Protein AF-A0AB39YEM2-F1 (afdb_monomer_lite)

Organism: NCBI:txid3238629

Radius of gyration: 15.79 Å; chains: 1; bounding box: 44×35×26 Å

Structure (mmCIF, N/CA/C/O backbone):
data_AF-A0AB39YEM2-F1
#
_entry.id   AF-A0AB39YEM2-F1
#
loop_
_atom_site.group_PDB
_atom_site.id
_atom_site.type_symbol
_atom_site.label_atom_id
_atom_site.label_alt_id
_atom_site.label_comp_id
_atom_site.label_asym_id
_atom_site.label_entity_id
_atom_site.label_seq_id
_atom_site.pdbx_PDB_ins_code
_atom_site.Cartn_x
_atom_site.Cartn_y
_atom_site.Cartn_z
_atom_site.occupancy
_atom_site.B_iso_or_equiv
_atom_site.auth_seq_id
_atom_site.auth_comp_id
_atom_site.auth_asym_id
_atom_site.auth_atom_id
_atom_site.pdbx_PDB_model_num
ATOM 1 N N . MET A 1 1 ? 29.530 -26.452 18.016 1.00 43.97 1 MET A N 1
ATOM 2 C CA . MET A 1 1 ? 29.189 -26.091 16.620 1.00 43.97 1 MET A CA 1
ATOM 3 C C . MET A 1 1 ? 27.815 -26.673 16.337 1.00 43.97 1 MET A C 1
ATOM 5 O O . MET A 1 1 ? 27.675 -27.866 16.525 1.00 43.97 1 MET A O 1
ATOM 9 N N . SER A 1 2 ? 26.746 -25.988 15.957 1.00 52.97 2 SER A N 1
ATOM 10 C CA . SER A 1 2 ? 26.430 -24.573 15.779 1.00 52.97 2 SER A CA 1
ATOM 11 C C . SER A 1 2 ? 24.898 -24.525 15.792 1.00 52.97 2 SER A C 1
ATOM 13 O O . SER A 1 2 ? 24.261 -25.150 14.945 1.00 52.97 2 SER A O 1
ATOM 15 N N . GLU A 1 3 ? 24.304 -23.852 16.771 1.00 53.81 3 GLU A N 1
ATOM 16 C CA . GLU A 1 3 ? 22.856 -23.670 16.877 1.00 53.81 3 GLU A CA 1
ATOM 17 C C . GLU A 1 3 ? 22.408 -22.683 15.793 1.00 53.81 3 GLU A C 1
ATOM 19 O O . GLU A 1 3 ? 22.580 -21.471 15.915 1.00 53.81 3 GLU A O 1
ATOM 24 N N . GLN A 1 4 ? 21.879 -23.196 14.680 1.00 59.69 4 GLN A N 1
ATOM 25 C CA . GLN A 1 4 ? 21.285 -22.365 13.635 1.00 59.69 4 GLN A CA 1
ATOM 26 C C . GLN A 1 4 ? 19.916 -21.881 14.114 1.00 59.69 4 GLN A C 1
ATOM 28 O O . GLN A 1 4 ? 18.878 -22.474 13.826 1.00 59.69 4 GLN A O 1
ATOM 33 N N . THR A 1 5 ? 19.930 -20.795 14.885 1.00 58.28 5 THR A N 1
ATOM 34 C CA . THR A 1 5 ? 18.732 -20.020 15.189 1.00 58.28 5 THR A CA 1
ATOM 35 C C . THR A 1 5 ? 18.191 -19.460 13.873 1.00 58.28 5 THR A C 1
ATOM 37 O O . THR A 1 5 ? 18.768 -18.566 13.253 1.00 58.28 5 THR A O 1
ATOM 40 N N . ILE A 1 6 ? 17.110 -20.058 13.376 1.00 63.38 6 ILE A N 1
ATOM 41 C CA . ILE A 1 6 ? 16.367 -19.544 12.228 1.00 63.38 6 ILE A CA 1
ATOM 42 C C . ILE A 1 6 ? 15.736 -18.234 12.692 1.00 63.38 6 ILE A C 1
ATOM 44 O O . ILE A 1 6 ? 14.683 -18.208 13.332 1.00 63.38 6 ILE A O 1
ATOM 48 N N . ALA A 1 7 ? 16.429 -17.130 12.417 1.00 60.09 7 ALA A N 1
ATOM 49 C CA . ALA A 1 7 ? 15.913 -15.795 12.634 1.00 60.09 7 ALA A CA 1
ATOM 50 C C . ALA A 1 7 ? 14.651 -15.642 11.777 1.00 60.09 7 ALA A C 1
ATOM 52 O O . ALA A 1 7 ? 14.708 -15.518 10.554 1.00 60.09 7 ALA A O 1
ATOM 53 N N . LYS A 1 8 ? 13.494 -15.706 12.441 1.00 61.06 8 LYS A N 1
ATOM 54 C CA . LYS A 1 8 ? 12.170 -15.417 11.885 1.00 61.06 8 LYS A CA 1
ATOM 55 C C . LYS A 1 8 ? 12.294 -14.158 11.015 1.00 61.06 8 LYS A C 1
ATOM 57 O O . LYS A 1 8 ? 12.799 -13.161 11.539 1.00 61.06 8 LYS A O 1
ATOM 62 N N . PRO A 1 9 ? 11.893 -14.164 9.727 1.00 56.34 9 PRO A N 1
ATOM 63 C CA . PRO A 1 9 ? 12.031 -12.983 8.889 1.00 56.34 9 PRO A CA 1
ATOM 64 C C . PRO A 1 9 ? 11.275 -11.847 9.569 1.00 56.34 9 PRO A C 1
ATOM 66 O O . PRO A 1 9 ? 10.048 -11.876 9.695 1.00 56.34 9 PRO A O 1
ATOM 69 N N . ARG A 1 10 ? 12.036 -10.882 10.097 1.00 54.69 10 ARG A N 1
ATOM 70 C CA . ARG A 1 10 ? 11.489 -9.670 10.694 1.00 54.69 10 ARG A CA 1
ATOM 71 C C . ARG A 1 10 ? 10.595 -9.067 9.614 1.00 54.69 10 ARG A C 1
ATOM 73 O O . ARG A 1 10 ? 11.078 -8.948 8.486 1.00 54.69 10 ARG A O 1
AT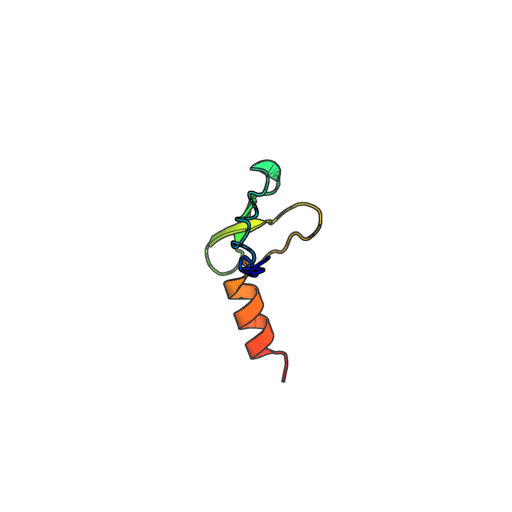OM 80 N N . PRO A 1 11 ? 9.315 -8.761 9.889 1.00 53.72 11 PRO A N 1
ATOM 81 C CA . PRO A 1 11 ? 8.447 -8.168 8.889 1.00 53.72 11 PRO A CA 1
ATOM 82 C C . PRO A 1 11 ? 9.135 -6.898 8.412 1.00 53.72 11 PRO A C 1
ATOM 84 O O . PRO A 1 11 ? 9.297 -5.935 9.162 1.00 53.72 11 PRO A O 1
ATOM 87 N N . GLN A 1 12 ? 9.651 -6.969 7.192 1.00 55.16 12 GLN A N 1
ATOM 88 C CA . GLN A 1 12 ? 10.354 -5.875 6.563 1.00 55.16 12 GLN A CA 1
ATOM 89 C C . GLN A 1 12 ? 9.250 -4.869 6.324 1.00 55.16 12 GLN A C 1
ATOM 91 O O . GLN A 1 12 ? 8.359 -5.115 5.509 1.00 55.16 12 GLN A O 1
ATOM 96 N N . VAL A 1 13 ? 9.211 -3.822 7.148 1.00 57.69 13 VAL A N 1
ATOM 97 C CA . VAL A 1 13 ? 8.281 -2.721 6.941 1.00 57.69 13 VAL A CA 1
ATOM 98 C C . VAL A 1 13 ? 8.616 -2.230 5.546 1.00 57.69 13 VAL A C 1
ATOM 100 O O . VAL A 1 13 ? 9.701 -1.700 5.322 1.00 57.69 13 VAL A O 1
ATOM 103 N N . VAL A 1 14 ? 7.753 -2.550 4.583 1.00 61.75 14 VAL A N 1
ATOM 104 C CA . VAL A 1 14 ? 7.952 -2.137 3.203 1.00 61.75 14 VAL A CA 1
ATOM 105 C C . VAL A 1 14 ? 7.743 -0.634 3.220 1.00 61.75 14 VAL A C 1
ATOM 107 O O . VAL A 1 14 ? 6.615 -0.152 3.154 1.00 61.75 14 VAL A O 1
ATOM 110 N N . THR A 1 15 ? 8.831 0.102 3.417 1.00 68.75 15 THR A N 1
ATOM 111 C CA . THR A 1 15 ? 8.834 1.556 3.361 1.00 68.75 15 THR A CA 1
ATOM 112 C C . THR A 1 15 ? 8.719 1.922 1.892 1.00 68.75 15 THR A C 1
ATOM 114 O O . THR A 1 15 ? 9.711 2.011 1.173 1.00 68.75 15 THR A O 1
ATOM 117 N N . TRP A 1 16 ? 7.484 2.037 1.413 1.00 78.00 16 TRP A N 1
ATOM 118 C CA . TRP A 1 16 ? 7.207 2.566 0.085 1.00 78.00 16 TRP A CA 1
ATOM 119 C C . TRP A 1 16 ? 7.731 3.997 0.003 1.00 78.00 16 TRP A C 1
ATOM 121 O O . TRP A 1 16 ? 7.677 4.741 0.987 1.00 78.00 16 TRP A O 1
ATOM 131 N N . ALA A 1 17 ? 8.211 4.407 -1.171 1.00 82.44 17 ALA A N 1
ATOM 132 C CA . ALA A 1 17 ? 8.546 5.808 -1.369 1.00 82.44 17 ALA A CA 1
ATOM 133 C C . ALA A 1 17 ? 7.290 6.679 -1.134 1.00 82.44 17 ALA A C 1
ATOM 135 O O . ALA A 1 17 ? 6.169 6.232 -1.411 1.00 82.44 17 ALA A O 1
ATOM 136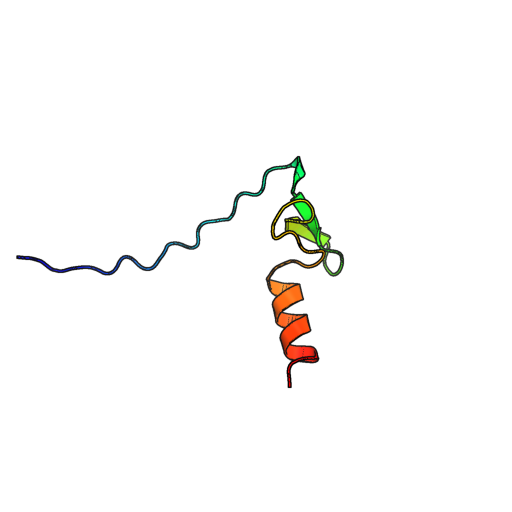 N N . PRO A 1 18 ? 7.427 7.934 -0.674 1.00 80.38 18 PRO A N 1
ATOM 137 C CA . PRO A 1 18 ? 6.285 8.835 -0.510 1.00 80.38 18 PRO A CA 1
ATOM 138 C C . PRO A 1 18 ? 5.488 9.014 -1.809 1.00 80.38 18 PRO A C 1
ATOM 140 O O . PRO A 1 18 ? 4.265 9.052 -1.779 1.00 80.38 18 PRO A O 1
ATOM 143 N N . SER 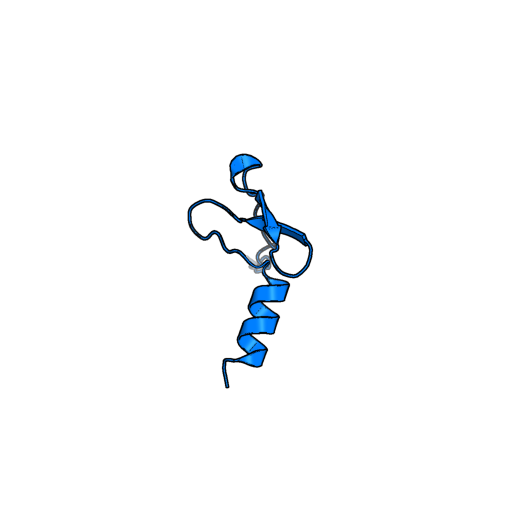A 1 19 ? 6.171 9.011 -2.959 1.00 86.69 19 SER A N 1
ATOM 144 C CA . SER A 1 19 ? 5.565 9.052 -4.299 1.00 86.69 19 SER A CA 1
ATOM 145 C C . SER A 1 19 ? 4.739 7.808 -4.650 1.00 86.69 19 SER A C 1
ATOM 147 O O . SER A 1 19 ? 3.864 7.863 -5.511 1.00 86.69 19 SER A O 1
ATOM 149 N N . GLN A 1 20 ? 5.004 6.682 -3.987 1.00 87.31 20 GLN A N 1
ATOM 150 C CA . GLN A 1 20 ? 4.297 5.412 -4.165 1.00 87.31 20 GLN A CA 1
ATOM 151 C C . GLN A 1 20 ? 3.192 5.209 -3.124 1.00 87.31 20 GLN A C 1
ATOM 153 O O . GLN A 1 20 ? 2.317 4.354 -3.290 1.00 87.31 20 GLN A O 1
ATOM 158 N N . THR A 1 21 ? 3.214 6.002 -2.054 1.00 87.94 21 THR A N 1
ATOM 159 C CA . THR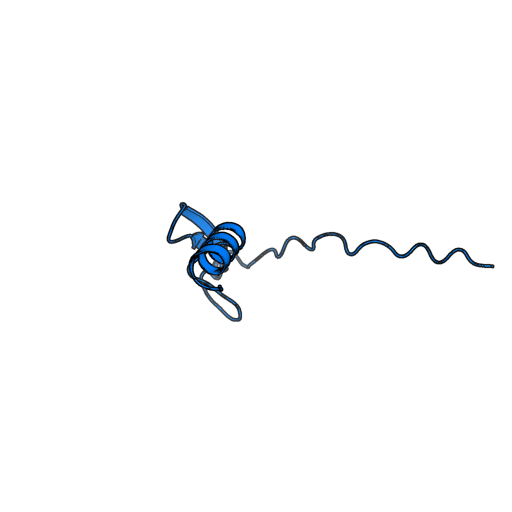 A 1 21 ? 2.271 5.896 -0.947 1.00 87.94 21 THR A CA 1
ATOM 160 C C . THR A 1 21 ? 1.027 6.729 -1.234 1.00 87.94 21 THR A C 1
ATOM 162 O O . THR A 1 21 ? 1.102 7.891 -1.613 1.00 87.94 21 THR A O 1
ATOM 165 N N . GLY A 1 22 ? -0.146 6.142 -1.028 1.00 90.56 22 GLY A N 1
ATOM 166 C CA . GLY A 1 22 ? -1.422 6.843 -1.101 1.00 90.56 22 GLY A CA 1
ATOM 167 C C . GLY A 1 22 ? -2.449 6.230 -0.151 1.00 90.56 22 GLY A C 1
ATOM 168 O O . GLY A 1 22 ? -2.202 5.170 0.431 1.00 90.56 22 GLY A O 1
ATOM 169 N N . PRO A 1 23 ? -3.615 6.868 0.029 1.00 92.75 23 PRO A N 1
ATOM 170 C CA . PRO A 1 23 ? -4.629 6.361 0.943 1.00 92.75 23 PRO A CA 1
ATOM 171 C C . PRO A 1 23 ? -5.317 5.125 0.356 1.00 92.75 23 PRO A C 1
ATOM 173 O O . PRO A 1 23 ? -5.670 5.105 -0.827 1.00 92.75 23 PRO A O 1
ATOM 176 N N . CYS A 1 24 ? -5.544 4.105 1.183 1.00 92.75 24 CYS A N 1
ATOM 177 C CA . CYS A 1 24 ? -6.359 2.942 0.840 1.00 92.75 24 CYS A CA 1
ATOM 178 C C . CYS A 1 24 ? -7.771 3.386 0.432 1.00 92.75 24 CYS A C 1
ATOM 180 O O . CYS A 1 24 ? -8.428 4.113 1.172 1.00 92.75 24 CYS A O 1
ATOM 182 N N . ALA A 1 25 ? -8.276 2.885 -0.697 1.00 91.75 25 ALA A N 1
ATOM 183 C CA . ALA A 1 25 ? -9.587 3.255 -1.231 1.00 91.75 25 ALA A CA 1
ATOM 184 C C . ALA A 1 25 ? -10.772 2.846 -0.332 1.00 91.75 25 ALA A C 1
ATOM 186 O O . ALA A 1 25 ? -11.872 3.347 -0.523 1.00 91.75 25 ALA A O 1
ATOM 187 N N . ARG A 1 26 ? -10.562 1.936 0.633 1.00 92.44 26 ARG A N 1
ATOM 188 C CA . ARG A 1 26 ? -11.608 1.453 1.552 1.00 92.44 26 ARG A CA 1
ATOM 189 C C . ARG A 1 26 ? -11.554 2.095 2.938 1.00 92.44 26 ARG A C 1
ATOM 191 O O . ARG A 1 26 ? -12.599 2.385 3.499 1.00 92.44 26 ARG A O 1
ATOM 198 N N . CYS A 1 27 ? -10.361 2.260 3.507 1.00 93.56 27 CYS A N 1
ATOM 199 C CA . CYS A 1 27 ? -10.190 2.679 4.906 1.00 93.56 27 CYS A CA 1
ATOM 200 C C . CYS A 1 27 ? -9.296 3.913 5.091 1.00 93.56 27 CYS A C 1
ATOM 202 O O . CYS A 1 27 ? -9.045 4.311 6.220 1.00 93.56 27 CYS A O 1
ATOM 204 N N . GLY A 1 28 ? -8.749 4.484 4.014 1.00 91.69 28 GLY A N 1
ATOM 205 C CA . GLY A 1 28 ? -7.882 5.666 4.069 1.00 91.69 28 GLY A CA 1
ATOM 206 C C . GLY A 1 28 ? -6.453 5.424 4.573 1.00 91.69 28 GLY A C 1
ATOM 207 O O . GLY A 1 28 ? -5.598 6.279 4.373 1.00 91.69 28 GLY A O 1
ATOM 208 N N . THR A 1 29 ? -6.149 4.261 5.159 1.00 89.56 29 THR A N 1
ATOM 209 C CA . THR A 1 29 ? -4.806 3.927 5.673 1.00 89.56 29 THR A CA 1
ATOM 210 C C . THR A 1 29 ? -3.730 4.054 4.587 1.00 89.56 29 THR A C 1
ATOM 212 O O . THR A 1 29 ? -3.962 3.577 3.470 1.00 89.56 29 THR A O 1
ATOM 215 N N . PRO A 1 30 ? -2.552 4.632 4.890 1.00 87.94 30 PRO A N 1
ATOM 216 C CA . PRO A 1 30 ? -1.455 4.731 3.934 1.00 87.94 30 PRO A CA 1
ATOM 217 C C . PRO A 1 30 ? -1.035 3.347 3.434 1.00 87.94 30 PRO A C 1
ATOM 219 O O . PRO A 1 30 ? -0.833 2.407 4.205 1.00 87.94 30 PRO A O 1
ATOM 222 N N . THR A 1 31 ? -0.935 3.211 2.118 1.00 90.44 31 THR A N 1
ATOM 223 C CA . THR A 1 31 ? -0.544 1.972 1.453 1.00 90.44 31 THR A CA 1
ATOM 224 C C . THR A 1 31 ? 0.197 2.256 0.150 1.00 90.44 31 THR A C 1
ATOM 226 O O . THR A 1 31 ? 0.111 3.364 -0.377 1.00 90.44 31 THR A O 1
ATOM 229 N N . CYS A 1 32 ? 0.907 1.263 -0.394 1.00 89.62 32 CYS A N 1
ATOM 230 C CA . CYS A 1 32 ? 1.472 1.353 -1.739 1.00 89.62 32 CYS A CA 1
ATOM 231 C C . CYS A 1 32 ? 0.350 1.428 -2.769 1.00 89.62 32 CYS A C 1
ATOM 233 O O . CYS A 1 32 ? -0.239 0.406 -3.131 1.00 89.62 32 CYS A O 1
ATOM 235 N N . ARG A 1 33 ? 0.042 2.641 -3.216 1.00 88.88 33 ARG A N 1
ATOM 236 C CA . ARG A 1 33 ? -1.037 2.910 -4.164 1.00 88.88 33 ARG A CA 1
ATOM 237 C C . ARG A 1 33 ? -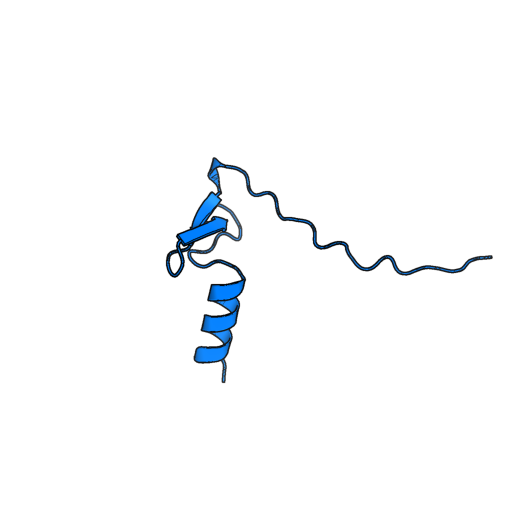0.528 3.086 -5.590 1.00 88.88 33 ARG A C 1
ATOM 239 O O . ARG A 1 33 ? -1.291 2.826 -6.517 1.00 88.88 33 ARG A O 1
ATOM 246 N N . TYR A 1 34 ? 0.745 3.438 -5.769 1.00 86.44 34 TYR A N 1
ATOM 247 C CA . TYR A 1 34 ? 1.352 3.676 -7.081 1.00 86.44 34 TYR A CA 1
ATOM 248 C C . TYR A 1 34 ? 2.670 2.903 -7.249 1.00 86.44 34 TYR A C 1
ATOM 250 O O . TYR A 1 34 ? 3.403 2.706 -6.285 1.00 86.44 34 TYR A O 1
ATOM 258 N N . GLY A 1 35 ? 2.979 2.467 -8.476 1.00 84.75 35 GLY A N 1
ATOM 259 C CA . GLY A 1 35 ? 4.202 1.722 -8.806 1.00 84.75 35 GLY A CA 1
ATOM 260 C C . GLY A 1 35 ? 4.031 0.200 -8.905 1.00 84.75 35 GLY A C 1
ATOM 261 O O . GLY A 1 35 ? 2.921 -0.330 -8.969 1.00 84.75 35 GLY A O 1
ATOM 262 N N . VAL A 1 36 ? 5.154 -0.518 -8.956 1.00 79.00 36 VAL A N 1
ATOM 263 C CA . VAL A 1 36 ? 5.170 -1.980 -9.127 1.00 79.00 36 VAL A CA 1
ATOM 264 C C . VAL A 1 36 ? 4.705 -2.665 -7.841 1.00 79.00 36 VAL A C 1
ATOM 266 O O . VAL A 1 36 ? 5.208 -2.385 -6.756 1.00 79.00 36 VAL A O 1
ATOM 269 N N . GLY A 1 37 ? 3.720 -3.558 -7.960 1.00 78.56 37 GLY A N 1
ATOM 270 C CA . GLY A 1 37 ? 3.095 -4.223 -6.810 1.00 78.56 37 GLY A CA 1
ATOM 271 C C . GLY A 1 37 ? 2.098 -3.347 -6.041 1.00 78.56 37 GLY A C 1
ATOM 272 O O . GLY A 1 37 ? 1.578 -3.775 -5.006 1.00 78.56 37 GLY A O 1
ATOM 273 N N . ALA A 1 38 ? 1.803 -2.145 -6.546 1.00 86.00 38 ALA A N 1
ATOM 274 C CA . ALA A 1 38 ? 0.830 -1.251 -5.949 1.00 86.00 38 ALA A CA 1
ATOM 275 C C . ALA A 1 38 ? -0.582 -1.836 -5.952 1.00 86.00 38 ALA A C 1
ATOM 277 O O . ALA A 1 38 ? -0.952 -2.702 -6.752 1.00 86.00 38 ALA A O 1
ATOM 278 N N . SER A 1 39 ? -1.403 -1.379 -5.016 1.00 87.50 39 SER A N 1
ATOM 279 C CA . SER A 1 39 ? -2.793 -1.787 -4.931 1.00 87.50 39 SER A CA 1
ATOM 280 C C . SER A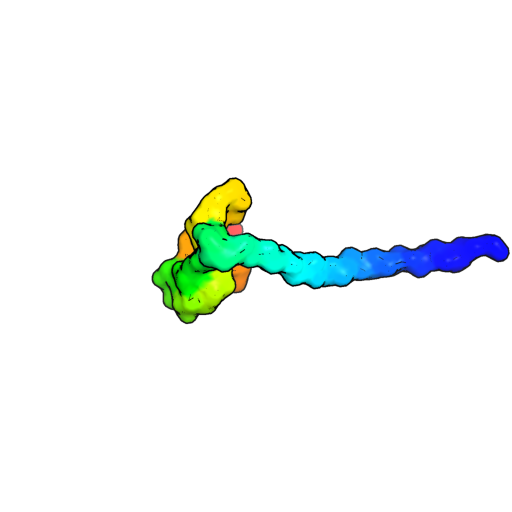 1 39 ? -3.673 -0.687 -4.360 1.00 87.50 39 SER A C 1
ATOM 282 O O . SER A 1 39 ? -3.270 0.026 -3.447 1.00 87.50 39 SER A O 1
ATOM 284 N N . PRO A 1 40 ? -4.930 -0.596 -4.823 1.00 89.69 40 PRO A N 1
ATOM 285 C CA . PRO A 1 40 ? -5.880 0.375 -4.288 1.00 89.69 40 PRO A CA 1
ATOM 286 C C . PRO A 1 40 ? -6.301 0.054 -2.845 1.00 89.69 40 PRO A C 1
ATOM 288 O O . PRO A 1 40 ? -6.894 0.895 -2.176 1.00 89.69 40 PRO A O 1
ATOM 291 N N . LEU A 1 41 ? -6.019 -1.160 -2.360 1.00 92.25 41 LEU A N 1
ATOM 292 C CA . LEU A 1 41 ? -6.353 -1.626 -1.018 1.00 92.25 41 LEU A CA 1
ATOM 293 C C . LEU A 1 41 ? -5.088 -1.960 -0.230 1.00 92.25 41 LEU A C 1
ATOM 295 O O . LEU A 1 41 ? -4.198 -2.640 -0.749 1.00 92.25 41 LEU A O 1
ATOM 299 N N . CYS A 1 42 ? -5.074 -1.574 1.048 1.00 90.56 42 CYS A N 1
ATOM 300 C CA . CYS A 1 42 ? -4.048 -2.005 1.992 1.00 90.56 42 CYS A CA 1
ATOM 301 C C . CYS A 1 42 ? -4.083 -3.525 2.204 1.00 90.56 42 CYS A C 1
ATOM 303 O O . CYS A 1 42 ? -5.081 -4.182 1.900 1.00 90.56 42 CYS A O 1
ATOM 305 N N . ALA A 1 43 ? -3.006 -4.091 2.757 1.00 88.00 43 ALA A N 1
ATOM 306 C CA . ALA A 1 43 ? -2.885 -5.534 2.976 1.00 88.00 43 ALA A CA 1
ATOM 307 C C . ALA A 1 43 ? -4.083 -6.122 3.749 1.00 88.00 43 ALA A C 1
ATOM 309 O O . ALA A 1 43 ? -4.635 -7.137 3.328 1.00 88.00 43 ALA A O 1
ATOM 310 N N . ALA A 1 44 ? -4.551 -5.436 4.798 1.00 89.88 44 ALA A N 1
ATOM 311 C CA . ALA A 1 44 ? -5.719 -5.848 5.577 1.00 89.88 44 ALA A CA 1
ATOM 312 C C . ALA A 1 44 ? -7.012 -5.840 4.744 1.00 89.88 44 ALA A C 1
ATOM 314 O O . ALA A 1 44 ? -7.732 -6.834 4.694 1.00 89.88 44 ALA A O 1
ATOM 315 N N . CYS A 1 45 ? -7.285 -4.753 4.013 1.00 91.62 45 CYS A N 1
ATOM 316 C CA . CYS A 1 45 ? -8.466 -4.664 3.149 1.00 91.62 45 CYS A CA 1
ATOM 317 C C . CYS A 1 45 ? -8.412 -5.659 1.983 1.00 91.62 45 CYS A C 1
ATOM 319 O O . CYS A 1 45 ? -9.450 -6.161 1.553 1.00 91.62 45 CYS A O 1
ATOM 321 N N . LYS A 1 46 ? -7.213 -5.956 1.474 1.00 89.81 46 LYS A N 1
ATOM 322 C CA . LYS A 1 46 ? -6.991 -6.962 0.435 1.00 89.81 46 LYS A CA 1
ATOM 323 C C . LYS A 1 46 ? -7.251 -8.371 0.977 1.00 89.81 46 LYS A C 1
ATOM 325 O O . LYS A 1 46 ? -7.921 -9.143 0.301 1.00 89.81 46 LYS A O 1
ATOM 330 N N . ALA A 1 47 ? -6.785 -8.686 2.187 1.00 89.69 47 ALA A N 1
ATOM 331 C CA . ALA A 1 47 ? -7.071 -9.954 2.860 1.00 89.69 47 ALA A CA 1
ATOM 332 C C . ALA A 1 47 ? -8.573 -10.120 3.138 1.00 89.69 47 ALA A C 1
ATOM 334 O O . ALA A 1 47 ? -9.147 -11.139 2.767 1.00 89.69 47 ALA A O 1
ATOM 335 N N . ALA A 1 48 ? -9.231 -9.086 3.672 1.00 90.69 48 ALA A N 1
ATOM 336 C CA . ALA A 1 48 ? -10.675 -9.089 3.901 1.00 90.69 48 ALA A CA 1
ATOM 337 C C . ALA A 1 48 ? -11.463 -9.289 2.598 1.00 90.69 48 ALA A C 1
ATOM 339 O O . ALA A 1 48 ? -12.389 -10.090 2.552 1.00 90.69 48 ALA A O 1
ATOM 340 N N . ARG A 1 49 ? -11.069 -8.612 1.509 1.00 89.44 49 ARG A N 1
ATOM 341 C CA . ARG A 1 49 ? -11.695 -8.805 0.193 1.00 89.44 49 ARG A CA 1
ATOM 342 C C . ARG A 1 49 ? -11.485 -10.227 -0.333 1.00 89.44 49 ARG A C 1
ATOM 344 O O . ARG A 1 49 ? -12.416 -10.797 -0.882 1.00 89.44 49 ARG A O 1
ATOM 351 N N . LYS A 1 50 ? -10.292 -10.807 -0.173 1.00 88.31 50 LYS A N 1
ATOM 352 C CA . LYS A 1 50 ? -10.046 -12.205 -0.561 1.00 88.31 50 LYS A CA 1
ATOM 353 C C . LYS A 1 50 ? -10.921 -13.172 0.238 1.00 88.31 50 LYS A C 1
ATOM 355 O O . LYS A 1 50 ? -11.518 -14.045 -0.369 1.00 88.31 50 LYS A O 1
ATOM 360 N N . ALA A 1 51 ? -11.063 -12.973 1.547 1.00 87.56 51 ALA A N 1
ATOM 361 C CA . ALA A 1 51 ? -11.939 -13.797 2.383 1.00 87.56 51 ALA A CA 1
ATOM 362 C C . ALA A 1 51 ? -13.425 -13.702 1.981 1.00 87.56 51 ALA A C 1
ATOM 364 O O . ALA A 1 51 ? -14.163 -14.661 2.149 1.00 87.56 51 ALA A O 1
ATOM 365 N N . GLN A 1 52 ? -13.861 -12.562 1.434 1.00 82.38 52 GLN A N 1
ATOM 366 C CA . GLN A 1 52 ? -15.246 -12.355 0.990 1.00 82.38 52 GLN A CA 1
ATOM 367 C C . GLN A 1 52 ? -15.582 -13.007 -0.362 1.00 82.38 52 GLN A C 1
ATOM 369 O O . GLN A 1 52 ? -16.748 -13.298 -0.599 1.00 82.38 52 GLN A O 1
ATOM 374 N N . TYR A 1 53 ? -14.601 -13.195 -1.251 1.00 77.94 53 TYR A N 1
ATOM 375 C CA . TYR A 1 53 ? -14.834 -13.627 -2.643 1.00 77.94 53 TYR A CA 1
ATOM 376 C C . TYR A 1 53 ? -14.047 -14.879 -3.066 1.00 77.94 53 TYR A C 1
ATOM 378 O O . TYR A 1 53 ? -14.194 -15.324 -4.197 1.00 77.94 53 TYR A O 1
ATOM 386 N N . GLY A 1 54 ? -13.165 -15.406 -2.215 1.00 58.69 54 GLY A N 1
ATOM 387 C CA . GLY A 1 54 ? -12.290 -16.545 -2.510 1.00 58.69 54 GLY A CA 1
ATOM 388 C C . GLY A 1 54 ? -12.710 -17.828 -1.797 1.00 58.69 54 GLY A C 1
ATOM 389 O O . GLY A 1 54 ? -11.864 -18.429 -1.136 1.00 58.69 54 GLY A O 1
ATOM 390 N N . GLY A 1 55 ? -13.995 -18.183 -1.893 1.00 47.72 55 GLY A N 1
ATOM 391 C CA . GLY A 1 55 ? -14.536 -19.498 -1.532 1.00 47.72 55 GLY A CA 1
ATOM 392 C C . GLY A 1 55 ? -14.713 -20.359 -2.771 1.00 47.72 55 GLY A C 1
ATOM 393 O O . GLY A 1 55 ? -15.196 -19.799 -3.780 1.00 47.72 55 GLY A O 1
#

Sequence (55 aa):
MSEQTIAKPRPQVVTWAPSQTGPCARCGTPTCRYGVGASPLCAACKAARKAQYGG

pLDDT: mean 78.23, std 15.03, range [43.97, 93.56]

Secondary structure (DSSP, 8-state):
-----------------TTTEEE-TTT--EEE-SSTT--SS-HHHHHHHHHHH--

Foldseek 3Di:
DDPPPPPDPDPPPPPDDPVQWFAQPPHGDIDRCDDDPHDSHHPVVVVVVCVVPVD